Protein AF-A0A4Y7S2Y5-F1 (afdb_monomer_lite)

Foldseek 3Di:
DDPDPPCADPVPRHNQWDWDDDVVWIWIARPVVRDIDTDDPPCPPDD

pLDDT: mean 74.55, std 16.15, range [33.56, 90.94]

Secondary structure (DSSP, 8-state):
-------S-TTT----EEEEEETTEEEEEETTT--EEEE--------

Sequence (47 aa):
MATKLLNYCPKCGSTELVVEIEPGQHNLLCRSCHLYCEIIIFDEGNN

Radius of gyration: 11.66 Å; chains: 1; bounding box: 26×26×26 Å

Structure (mmCIF, N/CA/C/O backbone):
data_AF-A0A4Y7S2Y5-F1
#
_entry.id   AF-A0A4Y7S2Y5-F1
#
loop_
_atom_site.group_PDB
_atom_site.id
_atom_site.type_symbol
_atom_site.label_atom_id
_atom_site.label_alt_id
_atom_site.label_comp_id
_atom_site.label_asym_id
_atom_site.label_entity_id
_atom_site.label_seq_id
_atom_site.pdbx_PDB_ins_code
_atom_site.Cartn_x
_atom_site.Cartn_y
_atom_site.Cartn_z
_atom_site.occupancy
_atom_site.B_iso_or_equiv
_atom_site.auth_seq_id
_atom_site.auth_comp_id
_atom_site.auth_asym_id
_atom_site.auth_atom_id
_atom_site.pdbx_PDB_model_num
ATOM 1 N N . MET A 1 1 ? 16.007 -11.659 2.460 1.00 36.22 1 MET A N 1
ATOM 2 C CA . MET A 1 1 ? 15.358 -10.625 3.298 1.00 36.22 1 MET A CA 1
ATOM 3 C C . MET A 1 1 ? 13.863 -10.816 3.121 1.00 36.22 1 MET A C 1
ATOM 5 O O . MET A 1 1 ? 13.436 -10.894 1.983 1.00 36.22 1 MET A O 1
ATOM 9 N N . ALA A 1 2 ? 13.098 -11.034 4.191 1.00 33.56 2 ALA A N 1
ATOM 10 C CA . ALA A 1 2 ? 11.676 -11.352 4.063 1.00 33.56 2 ALA A CA 1
ATOM 11 C C . ALA A 1 2 ? 10.872 -10.072 3.793 1.00 33.56 2 ALA A C 1
ATOM 13 O O . ALA A 1 2 ? 10.699 -9.248 4.692 1.00 33.56 2 ALA A O 1
ATOM 14 N N . THR A 1 3 ? 10.396 -9.904 2.562 1.00 45.69 3 THR A N 1
ATOM 15 C CA . THR A 1 3 ? 9.462 -8.840 2.182 1.00 45.69 3 THR A CA 1
ATOM 16 C C . THR A 1 3 ? 8.100 -9.178 2.779 1.00 45.69 3 THR A C 1
ATOM 18 O O . THR A 1 3 ? 7.382 -10.046 2.289 1.00 45.69 3 THR A O 1
ATOM 21 N N . LYS A 1 4 ? 7.761 -8.566 3.915 1.00 50.00 4 LYS A N 1
ATOM 22 C CA . LYS A 1 4 ? 6.487 -8.815 4.596 1.00 50.00 4 LYS A CA 1
ATOM 23 C C . LYS A 1 4 ? 5.437 -7.889 3.985 1.00 50.00 4 LYS A C 1
ATOM 25 O O . LYS A 1 4 ? 5.448 -6.694 4.269 1.00 50.00 4 LYS A O 1
ATOM 30 N N . LEU A 1 5 ? 4.559 -8.425 3.134 1.00 60.12 5 LEU A N 1
ATOM 31 C CA . LEU A 1 5 ? 3.414 -7.669 2.623 1.00 60.12 5 LEU A CA 1
ATOM 32 C C . LEU A 1 5 ? 2.572 -7.184 3.815 1.00 60.12 5 LEU A C 1
ATOM 34 O O . LEU A 1 5 ? 2.156 -7.977 4.665 1.00 60.12 5 LEU A O 1
ATOM 38 N N . LEU A 1 6 ? 2.358 -5.874 3.908 1.00 66.69 6 LEU A N 1
ATOM 39 C CA . LEU A 1 6 ? 1.495 -5.278 4.923 1.00 66.69 6 LEU A CA 1
ATOM 40 C C . LEU A 1 6 ? 0.034 -5.560 4.550 1.00 66.69 6 LEU A C 1
ATOM 42 O O . LEU A 1 6 ? -0.532 -4.892 3.695 1.00 66.69 6 LEU A O 1
ATOM 46 N N . ASN A 1 7 ? -0.581 -6.538 5.217 1.00 74.88 7 ASN A N 1
ATOM 47 C CA . ASN A 1 7 ? -2.006 -6.871 5.047 1.00 74.88 7 ASN A CA 1
ATOM 48 C C . ASN A 1 7 ? -2.952 -5.914 5.799 1.00 74.88 7 ASN A C 1
ATOM 50 O O . ASN A 1 7 ? -4.157 -6.146 5.855 1.00 74.88 7 ASN A O 1
ATOM 54 N N . TYR A 1 8 ? -2.415 -4.874 6.436 1.00 85.62 8 TYR A N 1
ATOM 55 C CA . TYR A 1 8 ? -3.172 -3.894 7.206 1.00 85.62 8 TYR A CA 1
ATOM 56 C C . TYR A 1 8 ? -2.491 -2.526 7.152 1.00 85.62 8 TYR A C 1
ATOM 58 O O . TYR A 1 8 ? -1.273 -2.411 7.006 1.00 85.62 8 TYR A O 1
ATOM 66 N N . CYS A 1 9 ? -3.286 -1.472 7.299 1.00 85.88 9 CYS A N 1
ATOM 67 C CA . CYS A 1 9 ? -2.802 -0.108 7.378 1.00 85.88 9 CYS A CA 1
ATOM 68 C C . CYS A 1 9 ? -2.081 0.115 8.717 1.00 85.88 9 CYS A C 1
ATOM 70 O O . CYS A 1 9 ? -2.712 -0.020 9.768 1.00 85.88 9 CYS A O 1
ATOM 72 N N . PRO A 1 10 ? -0.810 0.549 8.729 1.00 83.00 10 PRO A N 1
ATOM 73 C CA . PRO A 1 10 ? -0.073 0.772 9.974 1.00 83.00 10 PRO A CA 1
ATOM 74 C C . PRO A 1 10 ? -0.625 1.940 10.806 1.00 83.00 10 PRO A C 1
ATOM 76 O O . PRO A 1 10 ? -0.392 1.999 12.008 1.00 83.00 10 PRO A O 1
ATOM 79 N N . LYS A 1 11 ? -1.372 2.866 10.189 1.00 85.88 11 LYS A N 1
ATOM 80 C CA . LYS A 1 11 ? -1.939 4.039 10.873 1.00 85.88 11 LYS A CA 1
ATOM 81 C C . LYS A 1 11 ? -3.254 3.750 11.591 1.00 85.88 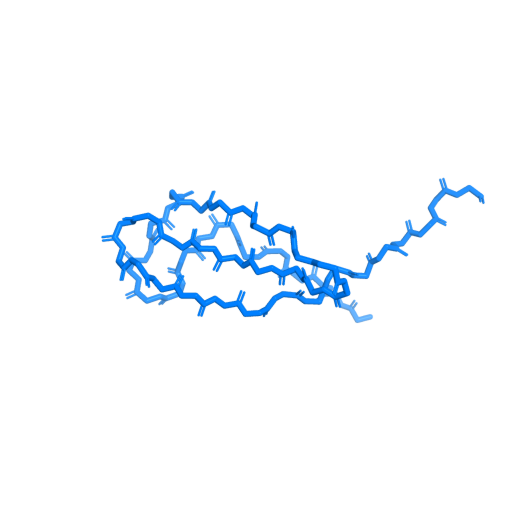11 LYS A C 1
ATOM 83 O O . LYS A 1 11 ? -3.509 4.346 12.629 1.00 85.88 11 LYS A O 1
ATOM 88 N N . CYS A 1 12 ? -4.111 2.901 11.024 1.00 89.12 12 CYS A N 1
ATOM 89 C CA . CYS A 1 12 ? -5.467 2.688 11.547 1.00 89.12 12 CYS A CA 1
ATOM 90 C C . CYS A 1 12 ? -5.843 1.219 11.766 1.00 89.12 12 CYS A C 1
ATOM 92 O O . CYS A 1 12 ? -6.929 0.946 12.260 1.00 89.12 12 CYS A O 1
ATOM 94 N N . GLY A 1 13 ? -4.981 0.271 11.389 1.00 87.12 13 GLY A N 1
ATOM 95 C CA . GLY A 1 13 ? -5.251 -1.164 11.484 1.00 87.12 13 GLY A CA 1
ATOM 96 C C . GLY A 1 13 ? -6.251 -1.699 10.455 1.00 87.12 13 GLY A C 1
ATOM 97 O O . GLY A 1 13 ? -6.502 -2.899 10.441 1.00 87.12 13 GLY A O 1
ATOM 98 N N . SER A 1 14 ? -6.811 -0.848 9.587 1.00 88.94 14 SER A N 1
ATOM 99 C CA . SER A 1 14 ? -7.766 -1.281 8.564 1.00 88.94 14 SER A CA 1
ATOM 100 C C . SER A 1 14 ? -7.115 -2.189 7.525 1.00 88.94 14 SER A C 1
ATOM 102 O O . SER A 1 14 ? -5.993 -1.941 7.085 1.00 88.94 14 SER A O 1
ATOM 104 N N . THR A 1 15 ? -7.843 -3.213 7.098 1.00 87.25 15 THR A N 1
ATOM 105 C CA . THR A 1 15 ? -7.470 -4.105 5.994 1.00 87.25 15 THR A CA 1
ATOM 106 C C . THR A 1 15 ? -7.995 -3.612 4.642 1.00 87.25 15 THR A C 1
ATOM 108 O O . THR A 1 15 ? -7.714 -4.229 3.618 1.00 87.25 15 THR A O 1
ATOM 111 N N . GLU A 1 16 ? -8.730 -2.492 4.612 1.00 89.19 16 GLU A N 1
ATOM 112 C CA . GLU A 1 16 ? -9.224 -1.856 3.385 1.00 89.19 16 GLU A CA 1
ATOM 113 C C . GLU A 1 16 ? -8.092 -1.107 2.666 1.00 89.19 16 GLU A C 1
ATOM 115 O O . GLU A 1 16 ? -7.983 0.125 2.710 1.00 89.19 16 GLU A O 1
ATOM 120 N N . LEU A 1 17 ? -7.217 -1.882 2.031 1.00 85.44 17 LEU A N 1
ATOM 121 C CA . LEU A 1 17 ? -6.061 -1.418 1.275 1.00 85.44 17 LEU A CA 1
ATOM 122 C C . LEU A 1 1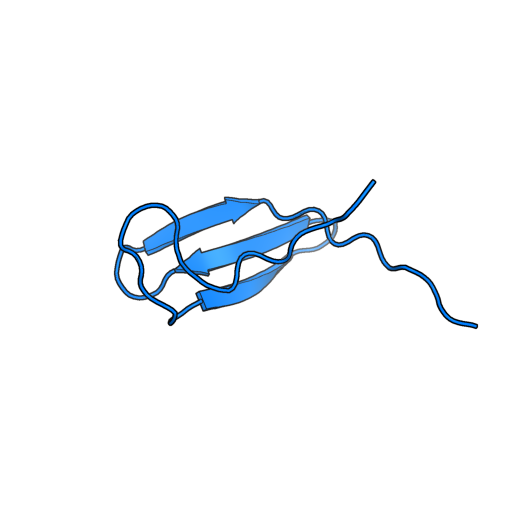7 ? -6.295 -1.621 -0.226 1.00 85.44 17 LEU A C 1
ATOM 124 O O . LEU A 1 17 ? -6.820 -2.649 -0.649 1.00 85.44 17 LEU A O 1
ATOM 128 N N . VAL A 1 18 ? -5.884 -0.649 -1.033 1.00 87.44 18 VAL A N 1
ATOM 129 C CA . VAL A 1 18 ? -5.922 -0.690 -2.498 1.00 87.44 18 VAL A CA 1
ATOM 130 C C . VAL A 1 18 ? -4.519 -0.437 -3.020 1.00 87.44 18 VAL A C 1
ATOM 132 O O . VAL A 1 18 ? -3.835 0.457 -2.533 1.00 87.44 18 VAL A O 1
ATOM 135 N N . VAL A 1 19 ? -4.092 -1.222 -4.004 1.00 83.50 19 VAL A N 1
ATOM 136 C CA . VAL A 1 19 ? -2.845 -0.967 -4.725 1.00 83.50 19 VAL A CA 1
ATOM 137 C C . VAL A 1 19 ? -3.165 -0.087 -5.928 1.00 83.50 19 VAL A C 1
ATOM 139 O O . VAL A 1 19 ? -3.965 -0.470 -6.780 1.00 83.50 19 VAL A O 1
ATOM 142 N N . GLU A 1 20 ? -2.548 1.084 -5.987 1.00 84.06 20 GLU A N 1
ATOM 143 C CA . GLU A 1 20 ? -2.557 1.974 -7.142 1.00 84.06 20 GLU A CA 1
ATOM 144 C C . GLU A 1 20 ? -1.221 1.815 -7.872 1.00 84.06 20 GLU A C 1
ATOM 146 O O . GLU A 1 20 ? -0.151 1.917 -7.272 1.00 84.06 20 GLU A O 1
ATOM 151 N N . ILE A 1 21 ? -1.287 1.497 -9.164 1.00 80.50 21 ILE A N 1
ATOM 152 C CA . ILE A 1 21 ? -0.106 1.282 -9.999 1.00 80.50 21 ILE A CA 1
ATOM 153 C C . ILE A 1 21 ? 0.045 2.509 -10.885 1.00 80.50 21 ILE A C 1
ATOM 155 O O . ILE A 1 21 ? -0.766 2.739 -11.783 1.00 80.50 21 ILE A O 1
ATOM 159 N N . GLU A 1 22 ? 1.085 3.287 -10.624 1.00 78.81 22 GLU A N 1
ATOM 160 C CA . GLU A 1 22 ? 1.511 4.390 -11.476 1.00 78.81 22 GLU A CA 1
ATOM 161 C C . GLU A 1 22 ? 2.743 3.960 -12.290 1.00 78.81 22 GLU A C 1
ATOM 163 O O . GLU A 1 22 ? 3.440 3.012 -11.911 1.00 78.81 22 GLU A O 1
ATOM 168 N N . PRO A 1 23 ? 3.038 4.598 -13.437 1.00 77.56 23 PRO A N 1
ATOM 169 C CA . PRO A 1 23 ? 4.176 4.214 -14.268 1.00 77.56 23 PRO A CA 1
ATOM 170 C C . PRO A 1 23 ? 5.494 4.312 -13.479 1.00 77.56 23 PRO A C 1
ATOM 172 O O . PRO A 1 23 ? 6.013 5.401 -13.257 1.00 77.56 23 PRO A O 1
ATOM 175 N N . GLY A 1 24 ? 6.036 3.164 -13.059 1.00 73.06 24 GLY A N 1
ATOM 176 C CA . GLY A 1 24 ? 7.280 3.073 -12.285 1.00 73.06 24 GLY A CA 1
ATOM 177 C C . GLY A 1 24 ? 7.122 3.092 -10.759 1.00 73.06 24 GLY A C 1
ATOM 178 O O . GLY A 1 24 ? 8.133 2.994 -10.067 1.00 73.06 24 GLY A O 1
ATOM 179 N N . GLN A 1 25 ? 5.899 3.168 -10.225 1.00 75.75 25 GLN A N 1
ATOM 180 C 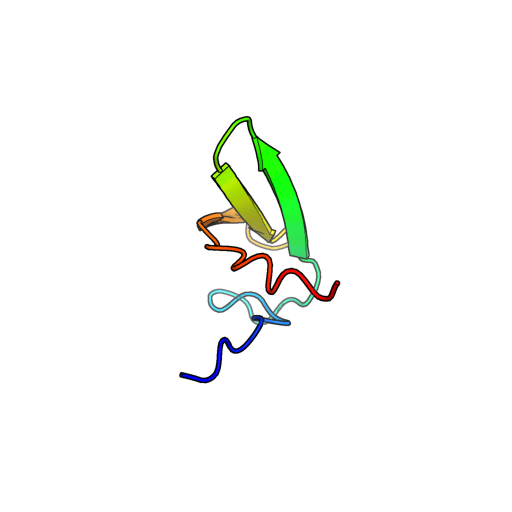CA . GLN A 1 25 ? 5.658 3.216 -8.783 1.00 75.75 25 GLN A CA 1
ATOM 181 C C . GLN A 1 25 ? 4.426 2.399 -8.391 1.00 75.75 25 GLN A C 1
ATOM 183 O O . GLN A 1 25 ? 3.374 2.476 -9.020 1.00 75.75 25 GLN A O 1
ATOM 188 N N . HIS A 1 26 ? 4.553 1.627 -7.313 1.00 78.81 26 HIS A N 1
ATOM 189 C CA . HIS A 1 26 ? 3.426 0.934 -6.703 1.00 78.81 26 HIS A CA 1
ATOM 190 C C . HIS A 1 26 ? 3.087 1.636 -5.394 1.00 78.81 26 HIS A C 1
ATOM 192 O O . HIS A 1 26 ? 3.917 1.748 -4.492 1.00 78.81 26 HIS A O 1
ATOM 198 N N . ASN A 1 27 ? 1.859 2.117 -5.295 1.00 81.69 27 ASN A N 1
ATOM 199 C CA . ASN A 1 27 ? 1.357 2.824 -4.132 1.00 81.69 27 ASN A CA 1
ATOM 200 C C . ASN A 1 27 ? 0.288 1.978 -3.448 1.00 81.69 27 ASN A C 1
ATOM 202 O O . ASN A 1 27 ? -0.541 1.343 -4.091 1.00 81.69 27 ASN A O 1
ATOM 206 N N . LEU A 1 28 ? 0.306 1.956 -2.122 1.00 85.31 28 LEU A N 1
ATOM 207 C CA . LEU A 1 28 ? -0.710 1.333 -1.291 1.00 85.31 28 LEU A CA 1
ATOM 208 C C . LEU A 1 28 ? -1.536 2.440 -0.631 1.00 85.31 28 LEU A C 1
ATOM 210 O O . LEU A 1 28 ? -1.023 3.200 0.193 1.00 85.31 28 LEU A O 1
ATOM 214 N N . LEU A 1 29 ? -2.818 2.512 -0.973 1.00 87.88 29 LEU A N 1
ATOM 215 C CA . LEU A 1 29 ? -3.791 3.429 -0.397 1.00 87.88 29 LEU A CA 1
ATOM 216 C C . LEU A 1 29 ? -4.665 2.706 0.628 1.00 87.88 29 LEU A C 1
ATOM 218 O O . LEU A 1 29 ? -5.352 1.740 0.305 1.00 87.88 29 LEU A O 1
ATOM 222 N N . CYS A 1 30 ? -4.728 3.214 1.856 1.00 90.06 30 CYS A N 1
ATOM 223 C CA . CYS A 1 30 ? -5.762 2.809 2.805 1.00 90.06 30 CYS A CA 1
ATOM 224 C C . CYS A 1 30 ? -7.036 3.638 2.617 1.00 90.06 30 CYS A C 1
ATOM 226 O O . CYS A 1 30 ? -7.004 4.852 2.808 1.00 90.06 30 CYS A O 1
ATOM 228 N N . ARG A 1 31 ? -8.179 3.000 2.339 1.00 89.88 31 ARG A N 1
ATOM 229 C CA . ARG A 1 31 ? -9.460 3.708 2.146 1.00 89.88 31 ARG A CA 1
ATOM 230 C C . ARG A 1 31 ? -10.057 4.280 3.425 1.00 89.88 31 ARG A C 1
ATOM 232 O O . ARG A 1 31 ? -10.757 5.284 3.372 1.00 89.88 31 ARG A O 1
ATOM 239 N N . SER A 1 32 ? -9.770 3.683 4.578 1.00 90.44 32 SER A N 1
ATOM 240 C CA . SER A 1 32 ? -10.368 4.141 5.835 1.00 90.44 32 SER A CA 1
ATOM 241 C C . SER A 1 32 ? -9.715 5.430 6.347 1.00 90.44 32 SER A C 1
ATOM 243 O O . SER A 1 32 ? -10.401 6.315 6.847 1.00 90.44 32 SER A O 1
ATOM 245 N N . CYS A 1 33 ? -8.389 5.569 6.218 1.00 90.94 33 CYS A N 1
ATOM 246 C CA . CYS A 1 33 ? -7.651 6.733 6.730 1.00 90.94 33 CYS A CA 1
ATOM 247 C C . CYS A 1 33 ? -6.958 7.576 5.647 1.00 90.94 33 CYS A C 1
ATOM 249 O O . CYS A 1 33 ? -6.246 8.522 5.998 1.00 90.94 33 CYS A O 1
ATOM 251 N N . HIS A 1 34 ? -7.160 7.226 4.371 1.00 89.12 34 HIS A N 1
ATOM 252 C CA . HIS A 1 34 ? -6.579 7.872 3.187 1.00 89.12 34 HIS A CA 1
ATOM 253 C C . HIS A 1 34 ? -5.050 8.010 3.260 1.00 89.12 34 HIS A C 1
ATOM 255 O O . HIS A 1 34 ? -4.470 8.991 2.801 1.00 89.12 34 HIS A O 1
ATOM 261 N N . LEU A 1 35 ? -4.388 7.038 3.897 1.00 86.88 35 LEU A N 1
ATOM 262 C CA . LEU A 1 35 ? -2.932 6.997 3.975 1.00 86.88 35 LEU A CA 1
ATOM 263 C C . LEU A 1 35 ? -2.362 6.390 2.696 1.00 86.88 35 LEU A C 1
ATOM 265 O O . LEU A 1 35 ? -2.725 5.267 2.348 1.00 86.88 35 LEU A O 1
ATOM 269 N N . TYR A 1 36 ? -1.420 7.106 2.089 1.00 85.25 36 TYR A N 1
ATOM 270 C CA . TYR A 1 36 ? -0.579 6.624 1.003 1.00 85.25 36 TYR A CA 1
ATOM 271 C C . TYR A 1 36 ? 0.735 6.072 1.553 1.00 85.25 36 TYR A C 1
ATOM 273 O O . TYR A 1 36 ? 1.399 6.714 2.372 1.00 85.25 36 TYR A O 1
ATOM 281 N N . CYS A 1 37 ? 1.109 4.878 1.113 1.00 77.62 37 CYS A N 1
ATOM 282 C CA . CYS A 1 37 ? 2.411 4.282 1.376 1.00 77.62 37 CYS A CA 1
ATOM 283 C C . CYS A 1 37 ? 3.001 3.788 0.062 1.00 77.62 37 CYS A C 1
ATOM 285 O O . CYS A 1 37 ? 2.396 2.960 -0.611 1.00 77.62 37 CYS A O 1
ATOM 287 N N . GLU A 1 38 ? 4.188 4.272 -0.286 1.00 76.00 38 GLU A N 1
ATOM 288 C CA . GLU A 1 38 ? 4.947 3.706 -1.394 1.00 76.00 38 GLU A CA 1
ATOM 289 C C . GLU A 1 38 ? 5.365 2.282 -1.019 1.00 76.00 38 GLU A C 1
ATOM 291 O O . GLU A 1 38 ? 5.915 2.043 0.063 1.00 76.00 38 GLU A O 1
ATOM 296 N N . ILE A 1 39 ? 5.053 1.327 -1.888 1.00 75.94 39 ILE A N 1
ATOM 297 C CA . ILE A 1 39 ? 5.469 -0.059 -1.726 1.00 75.94 39 ILE A CA 1
ATOM 298 C C . ILE A 1 39 ? 6.416 -0.424 -2.857 1.00 75.94 39 ILE A C 1
ATOM 300 O O . ILE A 1 39 ? 6.166 -0.177 -4.033 1.00 75.94 39 ILE A O 1
ATOM 304 N N . ILE A 1 40 ? 7.523 -1.056 -2.495 1.00 68.06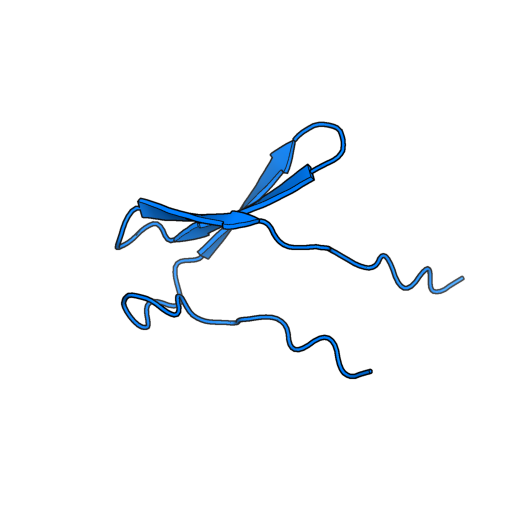 40 ILE A N 1
ATOM 305 C CA . ILE A 1 40 ? 8.431 -1.635 -3.473 1.00 68.06 40 ILE A CA 1
ATOM 306 C C . ILE A 1 40 ? 7.959 -3.069 -3.686 1.00 68.06 40 ILE A C 1
ATOM 308 O O . ILE A 1 40 ? 8.186 -3.939 -2.841 1.00 68.06 40 ILE A O 1
ATOM 312 N N . ILE A 1 41 ? 7.251 -3.303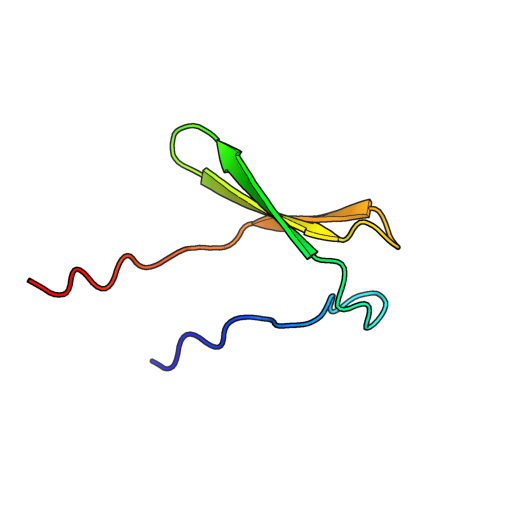 -4.790 1.00 66.56 41 ILE A N 1
ATOM 313 C CA . ILE A 1 41 ? 6.948 -4.661 -5.233 1.00 66.56 41 ILE A CA 1
ATOM 314 C C . ILE A 1 41 ? 8.217 -5.189 -5.891 1.00 66.56 41 ILE A C 1
ATOM 316 O O . ILE A 1 41 ? 8.577 -4.789 -6.995 1.00 66.56 41 ILE A O 1
ATOM 320 N N . PHE A 1 42 ? 8.926 -6.057 -5.176 1.00 60.75 42 PHE A N 1
ATOM 321 C CA . PHE A 1 42 ? 9.939 -6.890 -5.799 1.00 60.75 42 PHE A CA 1
ATOM 322 C C . PHE A 1 42 ? 9.182 -7.945 -6.593 1.00 60.75 42 PHE A C 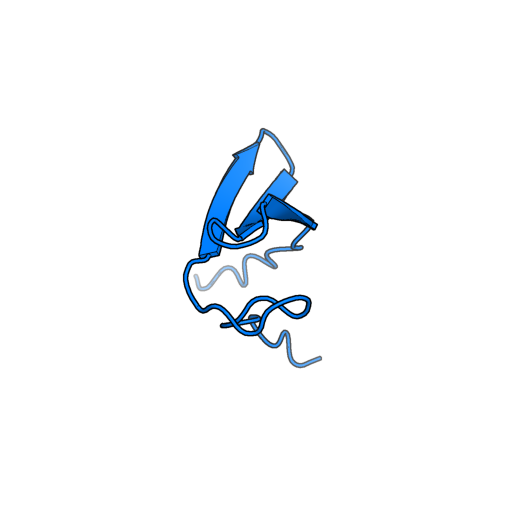1
ATOM 324 O O . PHE A 1 42 ? 8.602 -8.859 -6.008 1.00 60.75 42 PHE A O 1
ATOM 331 N N . ASP A 1 43 ? 9.130 -7.760 -7.910 1.00 57.88 43 ASP A N 1
ATOM 332 C CA . ASP A 1 43 ? 8.699 -8.796 -8.837 1.00 57.88 43 ASP A CA 1
ATOM 333 C C . ASP A 1 43 ? 9.726 -9.928 -8.711 1.00 57.88 43 ASP A C 1
ATOM 335 O O . ASP A 1 43 ? 10.811 -9.897 -9.295 1.00 57.88 43 ASP A O 1
ATOM 339 N N . GLU A 1 44 ? 9.459 -10.872 -7.808 1.00 55.44 44 GLU A N 1
ATOM 340 C CA . GLU A 1 44 ? 10.203 -12.119 -7.733 1.00 55.44 44 GLU A CA 1
ATOM 341 C C . GLU A 1 44 ? 9.761 -12.914 -8.961 1.00 55.44 44 GLU A C 1
ATOM 343 O O . GLU A 1 44 ? 8.815 -13.697 -8.907 1.00 55.44 44 GLU A O 1
ATOM 348 N N . GLY A 1 45 ? 10.369 -12.578 -10.104 1.00 46.62 45 GLY A N 1
ATOM 349 C CA . GLY A 1 45 ? 10.098 -13.172 -11.402 1.00 46.62 45 GLY A CA 1
ATOM 350 C C . GLY A 1 45 ? 10.269 -14.680 -11.316 1.00 46.62 45 GLY A C 1
ATOM 351 O O . GLY A 1 45 ? 11.369 -15.206 -11.450 1.00 46.62 45 GLY A O 1
ATOM 352 N N . ASN A 1 46 ? 9.165 -15.370 -11.057 1.00 45.16 46 ASN A N 1
ATOM 353 C CA . ASN A 1 46 ? 9.084 -16.814 -11.093 1.00 45.16 46 ASN A CA 1
ATOM 354 C C . ASN A 1 46 ? 8.756 -17.232 -12.530 1.00 45.16 46 ASN A C 1
ATOM 356 O O . ASN A 1 46 ? 7.598 -17.515 -12.846 1.00 45.16 46 ASN A O 1
ATOM 360 N N . ASN A 1 47 ? 9.774 -17.198 -13.397 1.00 42.22 47 ASN A N 1
ATOM 361 C CA . ASN A 1 47 ? 9.980 -18.150 -14.498 1.00 42.22 47 ASN A CA 1
ATOM 362 C C . ASN A 1 47 ? 11.344 -17.954 -15.166 1.00 42.22 47 ASN A C 1
ATOM 364 O O . ASN A 1 47 ? 11.572 -16.857 -15.722 1.00 42.22 47 ASN A O 1
#